Protein AF-A0A846NB51-F1 (afdb_monomer_lite)

Radius of gyration: 14.94 Å; chains: 1; bounding box: 32×28×41 Å

Sequence (133 aa):
LVKLVNDSQINRYLRLELAPEMEAVIAPSRRALQLQGGEPFYIKQTGEDAGTEVAGDELKGKSRYLVELGQITPYKYQGIIHINPDLNKLGVVGPVMAIAEPGEPTVISYTFQPFKNCDLTKLDWHVRIYLLD

Foldseek 3Di:
DFDFQDDPVCVVWKTWGFDPFWDWDDDPPAAKIKIWTDFFPFKFFDDPPGDDTPPDQKDAAQTKIKTWGGKMATAPFKKWKAWDPVLVVFFDKDPRTDIHDHRDIDIPIIMTHGRHMDGRVPDTGMMMIGTHD

pLDDT: mean 70.04, std 14.63, range [32.75, 91.25]

Secondary structure (DSSP, 8-state):
--B----TTTTTTEEEEE-TT-EEEEETTTTEEEEESS--SEEEEESTTTT-B--SSEEPTT-EEEEEEEEEEESSSEEEEEE-GGGGGTEEEE--EEEEPTTS-EEEEEEEEESS-EEGGG---EEEEEEE-

Structure (mmCIF, N/CA/C/O backbone):
data_AF-A0A846NB51-F1
#
_entry.id   AF-A0A846NB51-F1
#
loop_
_atom_site.group_PDB
_atom_site.id
_atom_site.type_symbol
_atom_site.label_atom_id
_atom_site.label_alt_id
_atom_site.label_comp_id
_atom_site.label_asym_id
_atom_site.label_entity_id
_atom_site.label_seq_id
_atom_site.pdbx_PDB_ins_code
_atom_site.Cartn_x
_atom_site.Cartn_y
_atom_site.Cartn_z
_atom_site.occupancy
_atom_site.B_iso_or_equiv
_atom_site.auth_seq_id
_atom_site.auth_comp_id
_atom_site.auth_asym_id
_atom_site.auth_atom_id
_atom_site.pdbx_PDB_model_num
ATOM 1 N N . LEU A 1 1 ? 12.673 -10.175 7.051 1.00 33.09 1 LEU A N 1
ATOM 2 C CA . LEU A 1 1 ? 13.365 -10.617 5.818 1.00 33.09 1 LEU A CA 1
ATOM 3 C C . LEU A 1 1 ? 12.562 -10.098 4.632 1.00 33.09 1 LEU A C 1
ATOM 5 O O . LEU A 1 1 ? 11.401 -10.457 4.524 1.00 33.09 1 LEU A O 1
ATOM 9 N N . VAL A 1 2 ? 13.134 -9.211 3.817 1.00 32.75 2 VAL A N 1
ATOM 10 C CA . VAL A 1 2 ? 12.478 -8.648 2.622 1.00 32.75 2 VAL A CA 1
ATOM 11 C C . VAL A 1 2 ? 12.474 -9.707 1.515 1.00 32.75 2 VAL A C 1
ATOM 13 O O . VAL A 1 2 ? 13.525 -10.280 1.220 1.00 32.75 2 VAL A O 1
ATOM 16 N N . LYS A 1 3 ? 11.312 -9.992 0.913 1.00 37.72 3 LYS A N 1
ATOM 17 C CA . LYS A 1 3 ? 11.197 -10.927 -0.218 1.00 37.72 3 LYS A CA 1
ATOM 18 C C . LYS A 1 3 ? 11.523 -10.169 -1.506 1.00 37.72 3 LYS A C 1
ATOM 20 O O . LYS A 1 3 ? 10.738 -9.347 -1.968 1.00 37.72 3 LYS A O 1
ATOM 25 N N . LEU A 1 4 ? 12.693 -10.434 -2.084 1.00 41.94 4 LEU A N 1
ATOM 26 C CA . LEU A 1 4 ? 13.016 -9.976 -3.436 1.00 41.94 4 LEU A CA 1
ATOM 27 C C . LEU A 1 4 ? 12.246 -10.857 -4.424 1.00 41.94 4 LEU A C 1
ATOM 29 O O . LEU A 1 4 ? 12.516 -12.055 -4.532 1.00 41.94 4 L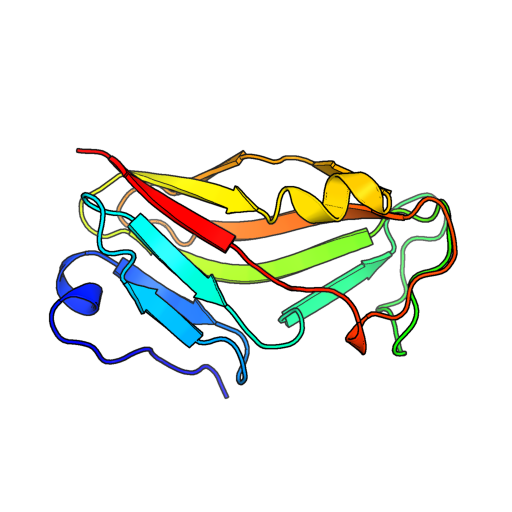EU A O 1
ATOM 33 N N . VAL A 1 5 ? 11.263 -10.283 -5.119 1.00 46.91 5 VAL A N 1
ATOM 34 C CA . VAL A 1 5 ? 10.497 -11.017 -6.134 1.00 46.91 5 VAL A CA 1
ATOM 35 C C . VAL A 1 5 ? 11.387 -11.217 -7.355 1.00 46.91 5 VAL A C 1
ATOM 37 O O . VAL A 1 5 ? 11.649 -10.293 -8.122 1.00 46.91 5 VAL A O 1
ATOM 40 N N . ASN A 1 6 ? 11.890 -12.438 -7.503 1.00 41.06 6 ASN A N 1
ATOM 41 C CA . ASN A 1 6 ? 12.903 -12.782 -8.486 1.00 41.06 6 ASN A CA 1
ATOM 42 C C . ASN A 1 6 ? 12.244 -13.398 -9.724 1.00 41.06 6 ASN A C 1
ATOM 44 O O . ASN A 1 6 ? 12.353 -14.597 -9.965 1.00 41.06 6 ASN A O 1
ATOM 48 N N . ASP A 1 7 ? 11.533 -12.571 -10.492 1.00 46.25 7 ASP A N 1
ATOM 49 C CA . ASP A 1 7 ? 11.044 -12.961 -11.813 1.00 46.25 7 ASP A CA 1
ATOM 50 C C . ASP A 1 7 ? 11.753 -12.140 -12.896 1.00 46.25 7 ASP A C 1
ATOM 52 O O . ASP A 1 7 ? 11.865 -10.911 -12.819 1.00 46.25 7 ASP A O 1
ATOM 56 N N . SER A 1 8 ? 12.287 -12.826 -13.906 1.00 45.25 8 SER A N 1
ATOM 57 C CA . SER A 1 8 ? 13.216 -12.256 -14.896 1.00 45.25 8 SER A CA 1
ATOM 58 C C . SER A 1 8 ? 12.616 -11.116 -15.733 1.00 45.25 8 SER A C 1
ATOM 60 O O . SER A 1 8 ? 13.357 -10.309 -16.298 1.00 45.25 8 SER A O 1
ATOM 62 N N . GLN A 1 9 ? 11.282 -11.017 -15.791 1.00 45.00 9 GLN A N 1
ATOM 63 C CA . GLN A 1 9 ? 10.571 -9.909 -16.434 1.00 45.00 9 GLN A CA 1
ATOM 64 C C . GLN A 1 9 ? 10.363 -8.700 -15.509 1.00 45.00 9 GLN A C 1
ATOM 66 O O . GLN A 1 9 ? 10.406 -7.571 -15.991 1.00 45.00 9 GLN A O 1
ATOM 71 N N . ILE A 1 10 ? 10.197 -8.907 -14.197 1.00 49.53 10 ILE A N 1
ATOM 72 C CA . ILE A 1 10 ? 10.012 -7.833 -13.203 1.00 49.53 10 ILE A CA 1
ATOM 73 C C . ILE A 1 10 ? 11.340 -7.095 -12.982 1.00 49.53 10 ILE A C 1
ATOM 75 O O . ILE A 1 10 ? 11.391 -5.868 -13.072 1.00 49.53 10 ILE A O 1
ATOM 79 N N . ASN A 1 11 ? 12.440 -7.847 -12.849 1.00 48.62 11 ASN A N 1
ATOM 80 C CA . ASN A 1 11 ? 13.795 -7.310 -12.656 1.00 48.62 11 ASN A CA 1
ATOM 81 C C . ASN A 1 11 ? 14.305 -6.432 -13.813 1.00 48.62 11 ASN A C 1
ATOM 83 O O . ASN A 1 11 ? 15.258 -5.679 -13.637 1.00 48.62 11 ASN A O 1
ATOM 87 N N . ARG A 1 12 ? 13.700 -6.509 -15.007 1.00 49.78 12 ARG A N 1
ATOM 88 C CA . ARG A 1 12 ? 14.075 -5.638 -16.134 1.00 49.78 12 ARG A CA 1
ATOM 89 C C . ARG A 1 12 ? 13.541 -4.213 -15.999 1.00 49.78 12 ARG A C 1
ATOM 91 O O . ARG A 1 12 ? 14.018 -3.336 -16.714 1.00 49.78 12 ARG A O 1
ATOM 98 N N . TYR A 1 13 ? 12.558 -3.983 -15.127 1.00 49.28 13 TYR A N 1
ATOM 99 C CA . TYR A 1 13 ? 11.824 -2.718 -15.080 1.00 49.28 13 TYR A CA 1
ATOM 100 C C . TYR A 1 13 ? 11.687 -2.123 -13.679 1.00 49.28 13 TYR A C 1
ATOM 102 O O . TYR A 1 13 ? 11.541 -0.903 -13.575 1.00 49.28 13 TYR A O 1
ATOM 110 N N . LEU A 1 14 ? 11.763 -2.935 -12.617 1.00 54.97 14 LEU A N 1
ATOM 111 C CA . LEU A 1 14 ? 11.514 -2.464 -11.258 1.00 54.97 14 LEU A CA 1
ATOM 112 C C . LEU A 1 14 ? 12.209 -3.331 -10.192 1.00 54.97 14 LEU A C 1
ATOM 114 O O . LEU A 1 14 ? 12.253 -4.553 -10.319 1.00 54.97 14 LEU A O 1
ATOM 118 N N . ARG A 1 15 ? 12.707 -2.703 -9.120 1.00 58.66 15 ARG A N 1
ATOM 119 C CA . ARG A 1 15 ? 13.118 -3.383 -7.879 1.00 58.66 15 ARG A CA 1
ATOM 120 C C . ARG A 1 15 ? 12.014 -3.225 -6.832 1.00 58.66 15 ARG A C 1
ATOM 122 O O . ARG A 1 15 ? 11.560 -2.106 -6.595 1.00 58.66 15 ARG A O 1
ATOM 129 N N . LEU A 1 16 ? 11.586 -4.340 -6.236 1.00 60.84 16 LEU A N 1
ATOM 130 C CA . LEU A 1 16 ? 10.546 -4.403 -5.204 1.00 60.84 16 LEU A CA 1
ATOM 131 C C . LEU A 1 16 ? 11.144 -4.820 -3.862 1.00 60.84 16 LEU A C 1
ATOM 133 O O . LEU A 1 16 ? 11.821 -5.846 -3.782 1.00 60.84 16 LEU A O 1
ATOM 137 N N . GLU A 1 17 ? 10.833 -4.064 -2.815 1.00 62.09 17 GLU A N 1
ATOM 138 C CA . GLU A 1 17 ? 11.082 -4.446 -1.426 1.00 62.09 17 GLU A CA 1
ATOM 139 C C . GLU A 1 17 ? 9.738 -4.455 -0.695 1.00 62.09 17 GLU A C 1
ATOM 141 O O . GLU A 1 17 ? 9.169 -3.405 -0.398 1.00 62.09 17 GLU A O 1
ATOM 146 N N . LEU A 1 18 ? 9.194 -5.657 -0.489 1.00 60.69 18 LEU A N 1
ATOM 147 C CA . LEU A 1 18 ? 7.856 -5.879 0.059 1.00 60.69 18 LEU A CA 1
ATOM 148 C C . LEU A 1 18 ? 7.912 -6.510 1.453 1.00 60.69 18 LEU A C 1
ATOM 150 O O . LEU A 1 18 ? 8.910 -7.150 1.813 1.00 60.69 18 LEU A O 1
ATOM 154 N N . ALA A 1 19 ? 6.814 -6.387 2.205 1.00 57.28 19 ALA A N 1
ATOM 155 C CA . ALA A 1 19 ? 6.636 -7.142 3.441 1.00 57.28 19 ALA A CA 1
ATOM 156 C C . ALA A 1 19 ? 6.670 -8.670 3.169 1.00 57.28 19 ALA A C 1
ATOM 158 O O . ALA A 1 19 ? 6.342 -9.099 2.058 1.00 57.28 19 ALA A O 1
ATOM 159 N N . PRO A 1 20 ? 7.094 -9.504 4.145 1.00 53.72 20 PRO A N 1
ATOM 160 C CA . PRO A 1 20 ? 7.458 -10.913 3.923 1.00 53.72 20 PRO A CA 1
ATOM 161 C C . PRO A 1 20 ? 6.379 -11.781 3.259 1.00 53.72 20 PRO A C 1
ATOM 163 O O . PRO A 1 20 ? 6.712 -12.746 2.571 1.00 53.72 20 PRO A O 1
ATOM 166 N N . GLU A 1 21 ? 5.110 -11.427 3.452 1.00 60.53 21 GLU A N 1
ATOM 167 C CA . GLU A 1 21 ? 3.947 -12.174 2.966 1.00 60.53 21 GLU A CA 1
ATOM 168 C C . GLU A 1 21 ? 3.271 -11.547 1.737 1.00 60.53 21 GLU A C 1
ATOM 170 O O . GLU A 1 21 ? 2.325 -12.129 1.210 1.00 60.53 21 GLU A O 1
ATOM 175 N N . MET A 1 22 ? 3.749 -10.397 1.243 1.00 58.66 22 MET A N 1
ATOM 176 C CA . MET A 1 22 ? 3.209 -9.837 0.004 1.00 58.66 22 MET A CA 1
ATOM 177 C C . MET A 1 22 ? 3.841 -10.500 -1.216 1.00 58.66 22 MET A C 1
ATOM 179 O O . MET A 1 22 ? 5.055 -10.727 -1.295 1.00 58.66 22 MET A O 1
ATOM 183 N N . GLU A 1 23 ? 3.012 -10.757 -2.218 1.00 60.53 23 GLU A N 1
ATOM 184 C CA . GLU A 1 23 ? 3.424 -11.292 -3.505 1.00 60.53 23 GLU A CA 1
ATOM 185 C C . GLU A 1 23 ? 3.142 -10.283 -4.612 1.00 60.53 23 GLU A C 1
ATOM 187 O O . GLU A 1 23 ? 2.091 -9.645 -4.658 1.00 60.53 23 GLU A O 1
ATOM 192 N N . ALA A 1 24 ? 4.094 -10.135 -5.533 1.00 55.91 24 ALA A N 1
ATOM 193 C CA . ALA A 1 24 ? 3.877 -9.365 -6.746 1.00 55.91 24 ALA A CA 1
ATOM 194 C C . ALA A 1 24 ? 3.421 -10.302 -7.862 1.00 55.91 24 ALA A C 1
ATOM 196 O O . ALA A 1 24 ? 4.178 -11.155 -8.323 1.00 55.91 24 ALA A O 1
ATOM 197 N N . VAL A 1 25 ? 2.192 -10.109 -8.317 1.00 57.88 25 VAL A N 1
ATOM 198 C CA . VAL A 1 25 ? 1.609 -10.795 -9.463 1.00 57.88 25 VAL A CA 1
ATOM 199 C C . VAL A 1 25 ? 1.621 -9.833 -10.647 1.00 57.88 25 VAL A C 1
ATOM 201 O O . VAL A 1 25 ? 1.117 -8.708 -10.569 1.00 57.88 25 VAL A O 1
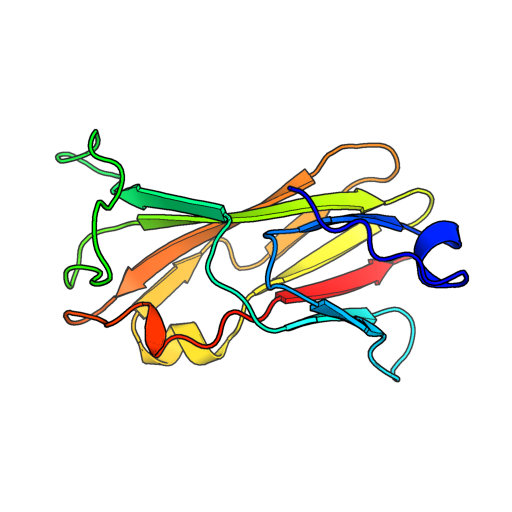ATOM 204 N N . ILE A 1 26 ? 2.206 -10.252 -11.769 1.00 55.41 26 ILE A N 1
ATOM 205 C CA . ILE A 1 26 ? 2.157 -9.470 -13.009 1.00 55.41 26 ILE A CA 1
ATOM 206 C C . ILE A 1 26 ? 0.706 -9.458 -13.495 1.00 55.41 26 ILE A C 1
ATOM 208 O O . ILE A 1 26 ? 0.139 -10.509 -13.800 1.00 55.41 26 ILE A O 1
ATOM 212 N N . ALA A 1 27 ? 0.095 -8.275 -13.587 1.00 49.91 27 ALA A N 1
ATOM 213 C CA . ALA A 1 27 ? -1.240 -8.162 -14.152 1.00 49.91 27 ALA A CA 1
ATOM 214 C C . ALA A 1 27 ? -1.150 -8.361 -15.682 1.00 49.91 27 ALA A C 1
ATOM 216 O O . ALA A 1 27 ? -0.347 -7.688 -16.334 1.00 49.91 27 ALA A O 1
ATOM 217 N N . PRO A 1 28 ? -1.977 -9.231 -16.297 1.00 41.22 28 PRO A N 1
ATOM 218 C CA . PRO A 1 28 ? -1.886 -9.554 -17.728 1.00 41.22 28 PRO A CA 1
ATOM 219 C C . PRO A 1 28 ? -2.107 -8.371 -18.687 1.00 41.22 28 PRO A C 1
ATOM 221 O O . PRO A 1 28 ? -1.831 -8.475 -19.882 1.00 41.22 28 PRO A O 1
ATOM 224 N N . SER A 1 29 ? -2.619 -7.236 -18.204 1.00 40.62 29 SER A N 1
ATOM 225 C CA . SER A 1 29 ? -2.871 -6.049 -19.020 1.00 40.62 29 SER A CA 1
ATOM 226 C C . SER A 1 29 ? -1.698 -5.068 -18.965 1.00 40.62 29 SER A C 1
ATOM 228 O O . SER A 1 29 ? -1.380 -4.544 -17.901 1.00 40.62 29 SER A O 1
ATOM 230 N N . ARG A 1 30 ? -1.091 -4.822 -20.136 1.00 48.38 30 ARG A N 1
ATOM 231 C CA . ARG A 1 30 ? -0.104 -3.775 -20.483 1.00 48.38 30 ARG A CA 1
ATOM 232 C C . ARG A 1 30 ? 0.481 -3.003 -19.283 1.00 48.38 30 ARG A C 1
ATOM 234 O O . ARG A 1 30 ? -0.031 -1.956 -18.906 1.00 48.38 30 ARG A O 1
ATOM 241 N N . ARG A 1 31 ? 1.620 -3.504 -18.787 1.00 57.59 31 ARG A N 1
ATOM 242 C CA . ARG A 1 31 ? 2.561 -2.817 -17.881 1.00 57.59 31 ARG A CA 1
ATOM 243 C C . ARG A 1 31 ? 2.005 -2.447 -16.494 1.00 57.59 31 ARG A C 1
ATOM 245 O O . ARG A 1 31 ? 2.304 -1.372 -15.983 1.00 57.59 31 ARG A O 1
ATOM 252 N N . ALA A 1 32 ? 1.241 -3.338 -15.865 1.00 53.78 32 ALA A N 1
ATOM 253 C CA . ALA A 1 32 ? 0.837 -3.187 -14.468 1.00 53.78 32 ALA A CA 1
ATOM 254 C C . ALA A 1 32 ? 1.344 -4.345 -13.590 1.00 53.78 32 ALA A C 1
ATOM 256 O O . ALA A 1 32 ? 1.298 -5.509 -13.987 1.00 53.78 32 ALA A O 1
ATOM 257 N N . LEU A 1 33 ? 1.804 -4.022 -12.383 1.00 63.50 33 LEU A N 1
ATOM 258 C CA . LEU A 1 33 ? 2.111 -4.980 -11.319 1.00 63.50 33 LEU A CA 1
ATOM 259 C C . LEU A 1 33 ? 1.012 -4.891 -10.263 1.00 63.50 33 LEU A C 1
ATOM 261 O O . LEU A 1 33 ? 0.605 -3.788 -9.901 1.00 63.50 33 LEU A O 1
ATOM 265 N N . GLN A 1 34 ? 0.527 -6.026 -9.769 1.00 59.22 34 GLN A N 1
ATOM 266 C CA . GLN A 1 34 ? -0.378 -6.069 -8.629 1.00 59.22 34 GLN A CA 1
ATOM 267 C C . GLN A 1 34 ? 0.332 -6.725 -7.449 1.00 59.22 34 GLN A C 1
ATOM 269 O O . GLN A 1 34 ? 0.775 -7.861 -7.544 1.00 59.22 34 GLN A O 1
ATOM 274 N N . LEU A 1 35 ? 0.443 -6.002 -6.345 1.00 63.72 35 LEU A N 1
ATOM 275 C CA . LEU A 1 35 ? 0.876 -6.536 -5.064 1.00 63.72 35 LEU A CA 1
ATOM 276 C C . LEU A 1 35 ? -0.372 -7.050 -4.342 1.00 63.72 35 LEU A C 1
ATOM 278 O O . LEU A 1 35 ? -1.342 -6.299 -4.192 1.00 63.72 35 LEU A O 1
ATOM 282 N N . GLN A 1 36 ? -0.372 -8.324 -3.966 1.00 60.69 36 GLN A N 1
ATOM 283 C CA . GLN A 1 36 ? -1.456 -8.981 -3.240 1.00 60.69 36 GLN A CA 1
ATOM 284 C C . GLN A 1 36 ? -0.898 -9.789 -2.069 1.00 60.69 36 GLN A C 1
ATOM 286 O O . GLN A 1 36 ? 0.210 -10.315 -2.153 1.00 60.69 36 GLN A O 1
ATOM 291 N N . GLY A 1 37 ? -1.700 -9.937 -1.016 1.00 53.88 37 GLY A N 1
ATOM 292 C CA . GLY A 1 37 ? -1.336 -10.712 0.169 1.00 53.88 37 GLY A CA 1
ATOM 293 C C . GLY A 1 37 ? -0.437 -9.943 1.137 1.00 53.88 37 GLY A C 1
ATOM 294 O O . GLY A 1 37 ? 0.171 -8.944 0.763 1.00 53.88 37 GLY A O 1
ATOM 295 N N . GLY A 1 38 ? -0.386 -10.426 2.379 1.00 59.16 38 GLY A N 1
ATOM 296 C CA . GLY A 1 38 ? 0.461 -9.933 3.466 1.00 59.16 38 GLY A CA 1
ATOM 297 C C . GLY A 1 38 ? -0.086 -8.746 4.261 1.00 59.16 38 GLY A C 1
ATOM 298 O O . GLY A 1 38 ? -0.935 -7.989 3.796 1.00 59.16 38 GLY A O 1
ATOM 299 N N . GLU A 1 39 ? 0.421 -8.600 5.484 1.00 63.16 39 GLU A N 1
ATOM 300 C CA . GLU A 1 39 ? 0.180 -7.444 6.350 1.00 63.16 39 GLU A CA 1
ATOM 301 C C . GLU A 1 39 ? 1.080 -6.255 5.954 1.00 63.16 39 GLU A C 1
ATOM 303 O O . GLU A 1 39 ? 2.160 -6.454 5.381 1.00 63.16 39 GLU A O 1
ATOM 308 N N . PRO A 1 40 ? 0.670 -5.005 6.242 1.00 61.50 40 PRO A N 1
ATOM 309 C CA . PRO A 1 40 ? 1.510 -3.832 6.038 1.00 61.50 40 PRO A CA 1
ATOM 310 C C . PRO A 1 40 ? 2.861 -3.937 6.747 1.00 61.50 40 PRO A C 1
ATOM 312 O O . PRO A 1 40 ? 2.963 -4.488 7.839 1.00 61.50 40 PRO A O 1
ATOM 315 N N . 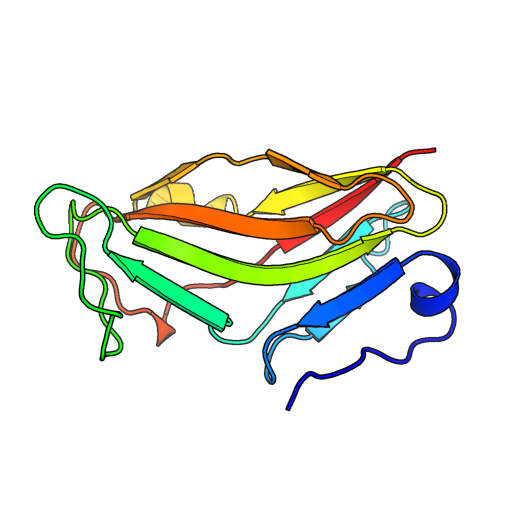PHE A 1 41 ? 3.896 -3.334 6.159 1.00 63.16 41 PHE A N 1
ATOM 316 C CA . PHE A 1 41 ? 5.227 -3.260 6.766 1.00 63.16 41 PHE A CA 1
ATOM 317 C C . PHE A 1 41 ? 5.219 -2.427 8.051 1.00 63.16 41 PHE A C 1
ATOM 319 O O . PHE A 1 41 ? 5.951 -2.722 8.993 1.00 63.16 41 PHE A O 1
ATOM 326 N N . TYR A 1 42 ? 4.408 -1.369 8.069 1.00 69.69 42 TYR A N 1
ATOM 327 C CA . TYR A 1 42 ? 4.345 -0.431 9.177 1.00 69.69 42 TYR A CA 1
ATOM 328 C C . TYR A 1 42 ? 2.976 0.248 9.243 1.00 69.69 42 TYR A C 1
ATOM 330 O O . TYR A 1 42 ? 2.439 0.688 8.221 1.00 69.69 42 TYR A O 1
ATOM 338 N N . ILE A 1 43 ? 2.422 0.360 10.454 1.00 79.19 43 ILE A N 1
ATOM 339 C CA . ILE A 1 43 ? 1.195 1.115 10.721 1.00 79.19 43 ILE A CA 1
ATOM 340 C C . ILE A 1 43 ? 1.412 2.038 11.919 1.00 79.19 43 ILE A C 1
ATOM 342 O O . ILE A 1 43 ? 1.690 1.598 13.036 1.00 79.19 43 ILE A O 1
ATOM 346 N N . LYS A 1 44 ? 1.214 3.340 11.704 1.00 82.50 44 LYS A N 1
ATOM 347 C CA . LYS A 1 44 ? 1.378 4.370 12.735 1.00 82.50 44 LYS A CA 1
ATOM 348 C C . LYS A 1 44 ? 0.131 5.217 12.880 1.00 82.50 44 LYS A C 1
ATOM 350 O O . LYS A 1 44 ? -0.335 5.791 11.899 1.00 82.50 44 LYS A O 1
ATOM 355 N N . GLN A 1 45 ? -0.367 5.385 14.102 1.00 81.81 45 GLN A N 1
ATOM 356 C CA . GLN A 1 45 ? -1.402 6.384 14.363 1.00 81.81 45 GLN A CA 1
ATOM 357 C C . GLN A 1 45 ? -0.810 7.804 14.256 1.00 81.81 45 GLN A C 1
ATOM 359 O O . GLN A 1 45 ? 0.249 8.110 14.804 1.00 81.81 45 GLN A O 1
ATOM 364 N N . THR A 1 46 ? -1.498 8.677 13.528 1.00 78.25 46 THR A N 1
ATOM 365 C CA . THR A 1 46 ? -1.114 10.068 13.245 1.00 78.25 46 THR A CA 1
ATOM 366 C C . THR A 1 46 ? -2.193 11.024 13.771 1.00 78.25 46 THR A C 1
ATOM 368 O O . THR A 1 46 ? -3.366 10.656 13.816 1.00 78.25 46 THR A O 1
ATOM 371 N N . GLY A 1 47 ? -1.824 12.245 14.176 1.00 68.94 47 GLY A N 1
ATOM 372 C CA . GLY A 1 47 ? -2.735 13.230 14.790 1.00 68.94 47 GLY A CA 1
ATOM 373 C C . GLY A 1 47 ? -2.288 13.699 16.180 1.00 68.94 47 GLY A C 1
ATOM 374 O O . GLY A 1 47 ? -1.132 13.515 16.542 1.00 68.94 47 GLY A O 1
ATOM 375 N N . GLU A 1 48 ? -3.191 14.314 16.952 1.00 52.00 48 GLU A N 1
ATOM 376 C CA . GLU A 1 48 ? -2.894 14.820 18.311 1.00 52.00 48 GLU A CA 1
ATOM 377 C C . GLU A 1 48 ? -2.498 13.709 19.301 1.00 52.00 48 GLU A C 1
ATOM 379 O O . GLU A 1 48 ? -1.719 13.961 20.212 1.00 52.00 48 GLU A O 1
ATOM 384 N N . ASP A 1 49 ? -2.922 12.465 19.050 1.00 52.84 49 ASP A N 1
ATOM 385 C CA . ASP A 1 49 ? -2.512 11.263 19.795 1.00 52.84 49 ASP A CA 1
ATOM 386 C C . ASP A 1 49 ? -1.339 10.504 19.123 1.00 52.84 49 ASP A C 1
ATOM 388 O O . ASP A 1 49 ? -1.168 9.297 19.310 1.00 52.84 49 ASP A O 1
ATOM 392 N N . ALA A 1 50 ? -0.552 11.163 18.261 1.00 52.88 50 ALA A N 1
ATOM 393 C CA . ALA A 1 50 ? 0.531 10.519 17.515 1.00 52.88 50 ALA A CA 1
ATOM 394 C C . ALA A 1 50 ? 1.710 10.138 18.416 1.00 52.88 50 ALA A C 1
ATOM 396 O O . ALA A 1 50 ? 2.334 10.987 19.048 1.00 52.88 50 ALA A O 1
ATOM 397 N N . GLY A 1 51 ? 2.103 8.866 18.380 1.00 51.72 51 GLY A N 1
ATOM 398 C CA . GLY A 1 51 ? 3.354 8.439 19.009 1.00 51.72 51 GLY A CA 1
ATOM 399 C C . GLY A 1 51 ? 3.504 6.940 19.197 1.00 51.72 51 GLY A C 1
ATOM 400 O O . GLY A 1 51 ? 4.626 6.465 19.332 1.00 51.72 51 GLY A O 1
ATOM 401 N N . THR A 1 52 ? 2.407 6.189 19.169 1.00 57.78 52 THR A N 1
ATOM 402 C CA . THR A 1 52 ? 2.444 4.740 19.358 1.00 57.78 52 THR A CA 1
ATOM 403 C C . THR A 1 52 ? 2.277 4.032 18.020 1.00 57.78 52 THR A C 1
ATOM 405 O O . THR A 1 52 ? 1.313 4.260 17.285 1.00 57.78 52 THR A O 1
ATOM 408 N N . GLU A 1 53 ? 3.253 3.192 17.688 1.00 62.06 53 GLU A N 1
ATOM 409 C CA . GLU A 1 53 ? 3.070 2.119 16.716 1.00 62.06 53 GLU A CA 1
ATOM 410 C C . GLU A 1 53 ? 1.852 1.289 17.136 1.00 62.06 53 GLU A C 1
ATOM 412 O O . GLU A 1 53 ? 1.608 1.099 18.334 1.00 62.06 53 GLU A O 1
ATOM 417 N N . VAL A 1 54 ? 1.036 0.868 16.169 1.00 67.38 54 VAL A N 1
ATOM 418 C CA . VAL A 1 54 ? -0.158 0.082 16.485 1.00 67.38 54 VAL A CA 1
ATOM 419 C C . VAL A 1 54 ? 0.299 -1.311 16.911 1.00 67.38 54 VAL A C 1
ATOM 421 O O . VAL A 1 54 ? 0.583 -2.164 16.081 1.00 67.38 54 VAL A O 1
ATOM 424 N N . ALA A 1 55 ? 0.400 -1.532 18.220 1.00 56.50 55 ALA A N 1
ATOM 425 C CA . ALA A 1 55 ? 0.674 -2.839 18.802 1.00 56.50 55 ALA A CA 1
ATOM 426 C C . ALA A 1 55 ? -0.643 -3.624 18.920 1.00 56.50 55 ALA A C 1
ATOM 428 O O . ALA A 1 55 ? -1.260 -3.659 19.986 1.00 56.50 55 ALA A O 1
ATOM 429 N N . GLY A 1 56 ? -1.114 -4.190 17.810 1.00 66.31 56 GLY A N 1
ATOM 430 C CA . GLY A 1 56 ? -2.278 -5.076 17.791 1.00 66.31 56 GLY A CA 1
ATOM 431 C C . GLY A 1 56 ? -2.987 -5.134 16.443 1.00 66.31 56 GLY A C 1
ATOM 432 O O . GLY A 1 56 ? -2.718 -4.336 15.551 1.00 66.31 56 GLY A O 1
ATOM 433 N N . ASP A 1 57 ? -3.948 -6.049 16.346 1.00 77.38 57 ASP A N 1
ATOM 434 C CA . ASP A 1 57 ? -4.631 -6.400 15.094 1.00 77.38 57 ASP A CA 1
ATOM 435 C C . ASP A 1 57 ? -5.851 -5.505 14.795 1.00 77.38 57 ASP A C 1
ATOM 437 O O . ASP A 1 57 ? -6.667 -5.817 13.932 1.00 77.38 57 ASP A O 1
ATOM 441 N N . GLU A 1 58 ? -6.026 -4.390 15.513 1.00 83.88 58 GLU A N 1
ATOM 442 C CA . GLU A 1 58 ? -7.225 -3.549 15.426 1.00 83.88 58 GLU A CA 1
ATOM 443 C C . GLU A 1 58 ? -6.888 -2.070 15.190 1.00 83.88 58 GLU A C 1
ATOM 445 O O . GLU A 1 58 ? -6.135 -1.437 15.933 1.00 83.88 58 GLU A O 1
ATOM 450 N N . LEU A 1 59 ? -7.531 -1.481 14.183 1.00 85.81 59 LEU A N 1
ATOM 451 C CA . LEU A 1 59 ? -7.560 -0.041 13.955 1.00 85.81 59 LEU A CA 1
ATOM 45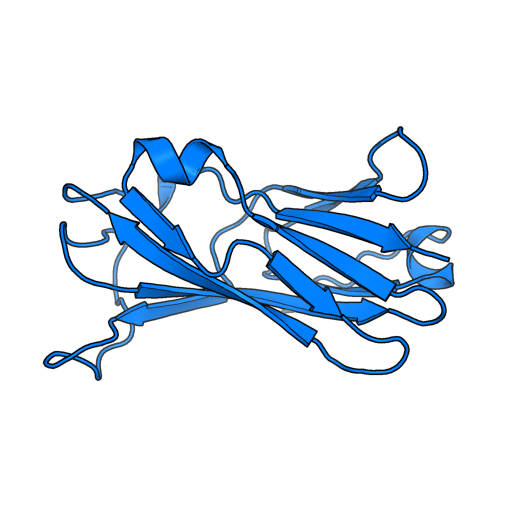2 C C . LEU A 1 59 ? -8.798 0.561 14.607 1.00 85.81 59 LEU A C 1
ATOM 454 O O . LEU A 1 59 ? -9.927 0.168 14.308 1.00 85.81 59 LEU A O 1
ATOM 458 N N . LYS A 1 60 ? -8.602 1.565 15.461 1.00 85.75 60 LYS A N 1
ATOM 459 C CA . LYS A 1 60 ? -9.698 2.290 16.106 1.00 85.75 60 LYS A CA 1
ATOM 460 C C . LYS A 1 60 ? -10.426 3.160 15.091 1.00 85.75 60 LYS A C 1
ATOM 462 O O . LYS A 1 60 ? -9.814 3.865 14.287 1.00 85.75 60 LYS A O 1
ATOM 467 N N . GLY A 1 61 ? -11.754 3.149 15.163 1.00 86.38 61 GLY A N 1
ATOM 468 C CA . GLY A 1 61 ? -12.590 4.001 14.328 1.00 86.38 61 GLY A CA 1
ATOM 469 C C . GLY A 1 61 ? -12.257 5.484 14.506 1.00 86.38 61 GLY A C 1
ATOM 470 O O . GLY A 1 61 ? -12.004 5.948 15.614 1.00 86.38 61 GLY A O 1
ATOM 471 N N . LYS A 1 62 ? -12.311 6.235 13.406 1.00 84.38 62 LYS A N 1
ATOM 472 C CA . LYS A 1 62 ? -12.063 7.680 13.286 1.00 84.38 62 LYS A CA 1
ATOM 473 C C . LYS A 1 62 ? -10.631 8.132 13.586 1.00 84.38 62 LYS A C 1
ATOM 475 O O . LYS A 1 62 ? -10.339 9.296 13.320 1.00 84.38 62 LYS A O 1
ATOM 480 N N . SER A 1 63 ? -9.747 7.254 14.047 1.00 86.12 63 SER A N 1
ATOM 481 C CA . SER A 1 63 ? -8.313 7.528 14.154 1.00 86.12 63 SER A CA 1
ATOM 482 C C . SER A 1 63 ? -7.647 7.488 12.784 1.00 86.12 63 SER A C 1
ATOM 484 O O . SER A 1 63 ? -8.037 6.709 11.918 1.00 86.12 63 SER A O 1
ATOM 486 N N . ARG A 1 64 ? -6.635 8.332 12.574 1.00 87.75 64 ARG A N 1
ATOM 487 C CA . ARG A 1 64 ? -5.896 8.388 11.312 1.00 87.75 64 ARG A CA 1
ATOM 488 C C . ARG A 1 64 ? -4.619 7.569 11.412 1.00 87.75 64 ARG A C 1
ATOM 490 O O . ARG A 1 64 ? -3.826 7.778 12.324 1.00 87.75 64 ARG A O 1
ATOM 497 N N . TYR A 1 65 ? -4.381 6.709 10.436 1.00 86.12 65 TYR A N 1
ATOM 498 C CA . TYR A 1 65 ? -3.212 5.841 10.373 1.00 86.12 65 TYR A CA 1
ATOM 499 C C . TYR A 1 65 ? -2.399 6.134 9.120 1.00 86.12 65 TYR A C 1
ATOM 501 O O . TYR A 1 65 ? -2.988 6.351 8.068 1.00 86.12 65 TYR A O 1
ATOM 509 N N . LEU A 1 66 ? -1.073 6.143 9.227 1.00 87.00 66 LEU A N 1
ATOM 510 C CA . LEU A 1 66 ? -0.151 5.998 8.104 1.00 87.00 66 LEU A CA 1
ATOM 511 C C . LEU A 1 66 ? 0.146 4.508 7.951 1.00 87.00 66 LEU A C 1
ATOM 513 O O . LEU A 1 66 ? 0.546 3.868 8.920 1.00 87.00 66 LEU A O 1
ATOM 517 N N . VAL A 1 67 ? -0.063 3.985 6.752 1.00 84.00 67 VAL A N 1
ATOM 518 C CA . VAL A 1 67 ? 0.180 2.595 6.380 1.00 84.00 67 VAL A CA 1
ATOM 519 C C . VAL A 1 67 ? 1.273 2.584 5.324 1.00 84.00 67 VAL A C 1
ATOM 521 O O . VAL A 1 67 ? 1.128 3.236 4.290 1.00 84.00 67 VAL A O 1
ATOM 524 N N . GLU A 1 68 ? 2.344 1.838 5.569 1.00 82.94 68 GLU A N 1
ATOM 525 C CA . GLU A 1 68 ? 3.421 1.610 4.606 1.00 82.94 68 GLU A CA 1
ATOM 526 C C . GLU A 1 68 ? 3.445 0.134 4.216 1.00 82.94 68 GLU A C 1
ATOM 528 O O . 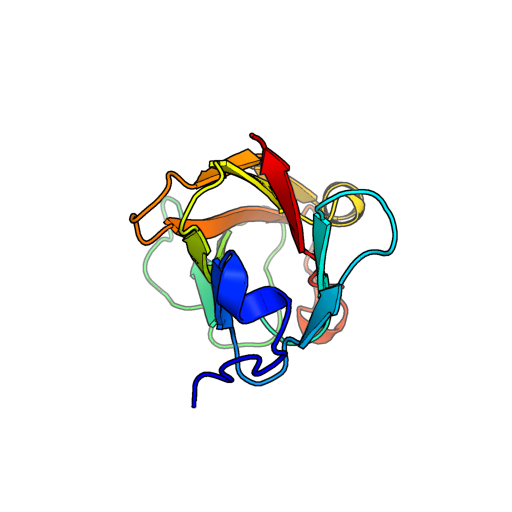GLU A 1 68 ? 3.426 -0.753 5.068 1.00 82.94 68 GLU A O 1
ATOM 533 N N . LEU A 1 69 ? 3.457 -0.135 2.913 1.00 78.06 69 LEU A N 1
ATOM 534 C CA . LEU A 1 69 ? 3.369 -1.491 2.359 1.00 78.06 69 LEU A CA 1
ATOM 535 C C . LEU A 1 69 ? 4.712 -1.990 1.811 1.00 78.06 69 LEU A C 1
ATOM 537 O O . LEU A 1 69 ? 4.888 -3.180 1.561 1.00 78.06 69 LEU A O 1
ATOM 541 N N . GLY A 1 70 ? 5.669 -1.084 1.627 1.00 77.00 70 GLY A N 1
ATOM 542 C CA . GLY A 1 70 ? 6.994 -1.395 1.111 1.00 77.00 70 GLY A CA 1
ATOM 543 C C . GLY A 1 70 ? 7.551 -0.254 0.276 1.00 77.00 70 GLY A C 1
ATOM 544 O O . GLY A 1 70 ? 7.119 0.893 0.391 1.00 77.00 70 GLY A O 1
ATOM 545 N N . GLN A 1 71 ? 8.501 -0.579 -0.592 1.00 78.38 71 GLN A N 1
ATOM 546 C CA . GLN A 1 71 ? 9.194 0.390 -1.429 1.00 78.38 71 GLN A CA 1
ATOM 547 C C . GLN A 1 71 ? 9.378 -0.138 -2.848 1.00 78.38 71 GLN A C 1
ATOM 549 O O . GLN A 1 71 ? 9.600 -1.332 -3.074 1.00 78.38 71 GLN A O 1
ATOM 554 N N . ILE A 1 72 ? 9.324 0.780 -3.810 1.00 76.69 72 ILE A N 1
ATOM 555 C CA . ILE A 1 72 ? 9.621 0.506 -5.210 1.00 76.69 72 ILE A CA 1
ATOM 556 C C . ILE A 1 72 ? 10.734 1.404 -5.712 1.00 76.69 72 ILE A C 1
ATOM 558 O O . ILE A 1 72 ? 10.844 2.561 -5.319 1.00 76.69 72 ILE A O 1
ATOM 562 N N . THR A 1 73 ? 11.546 0.877 -6.615 1.00 78.25 73 THR A N 1
ATOM 563 C CA . THR A 1 73 ? 12.512 1.674 -7.371 1.00 78.25 73 THR A CA 1
ATOM 564 C C . THR A 1 73 ? 12.352 1.310 -8.841 1.00 78.25 73 THR A C 1
ATOM 566 O O . THR A 1 73 ? 12.872 0.276 -9.281 1.00 78.25 73 THR A O 1
ATOM 569 N N . PRO A 1 74 ? 11.562 2.086 -9.602 1.00 73.62 74 PRO A N 1
ATOM 570 C CA . PRO A 1 74 ? 11.470 1.919 -11.045 1.00 73.62 74 PRO A CA 1
ATOM 571 C C . PRO A 1 74 ? 12.831 2.193 -11.695 1.00 73.62 74 PRO A C 1
ATOM 573 O O . PRO A 1 74 ? 13.583 3.027 -11.208 1.00 73.62 74 PRO A O 1
ATOM 576 N N . TYR A 1 75 ? 13.174 1.517 -12.794 1.00 67.44 75 TYR A N 1
ATOM 577 C CA . TYR A 1 75 ? 14.455 1.758 -13.484 1.00 67.44 75 TYR A CA 1
ATOM 578 C C . TYR A 1 75 ? 14.335 2.686 -14.693 1.00 67.44 75 TYR A C 1
ATOM 580 O O . TYR A 1 75 ? 15.185 3.545 -14.898 1.00 67.44 75 TYR A O 1
ATOM 588 N N . LYS A 1 76 ? 13.302 2.486 -15.519 1.00 70.25 76 LYS A N 1
ATOM 589 C CA . LYS A 1 76 ? 13.106 3.214 -16.786 1.00 70.25 76 LYS A CA 1
ATOM 590 C C . LYS A 1 76 ? 11.797 4.002 -16.830 1.00 70.25 76 LYS A C 1
ATOM 592 O O . LYS A 1 76 ? 11.737 5.041 -17.467 1.00 70.25 76 LYS A O 1
ATOM 597 N N . TYR A 1 77 ? 10.759 3.468 -16.201 1.00 69.56 77 TYR A N 1
ATOM 598 C CA . TYR A 1 77 ? 9.384 3.936 -16.331 1.00 69.56 77 TYR A CA 1
ATOM 599 C C . TYR A 1 77 ? 8.949 4.681 -15.079 1.00 69.56 77 TYR A C 1
ATOM 601 O O . TYR A 1 77 ? 9.353 4.297 -13.983 1.00 69.56 77 TYR A O 1
ATOM 609 N N . GLN A 1 78 ? 8.082 5.679 -15.230 1.00 80.06 78 GLN A N 1
ATOM 610 C CA . GLN A 1 78 ? 7.382 6.255 -14.084 1.00 80.06 78 GLN A CA 1
ATOM 611 C C . GLN A 1 78 ? 6.347 5.254 -13.561 1.00 80.06 78 GLN A C 1
ATOM 613 O O . GLN A 1 78 ? 5.662 4.592 -14.341 1.00 80.06 78 GLN A O 1
ATOM 618 N N . GLY A 1 79 ? 6.230 5.121 -12.242 1.00 76.44 79 GLY A N 1
ATOM 619 C CA . GLY A 1 79 ? 5.249 4.251 -11.598 1.00 76.44 79 GLY A CA 1
ATOM 620 C C . GLY A 1 79 ? 4.087 5.051 -11.019 1.00 76.44 79 GLY A C 1
ATOM 621 O O . GLY A 1 79 ? 4.296 5.815 -10.087 1.00 76.44 79 GLY A O 1
ATOM 622 N N . ILE A 1 80 ? 2.860 4.847 -11.499 1.00 81.12 80 ILE A N 1
ATOM 623 C CA . ILE A 1 80 ? 1.655 5.305 -10.794 1.00 81.12 80 ILE A CA 1
ATOM 624 C C . ILE A 1 80 ? 1.221 4.213 -9.825 1.00 81.12 80 ILE A C 1
ATOM 626 O O . ILE A 1 80 ? 0.803 3.133 -10.243 1.00 81.12 80 ILE A O 1
ATOM 630 N N . ILE A 1 81 ? 1.281 4.509 -8.532 1.00 79.00 81 ILE A N 1
ATOM 631 C CA . ILE A 1 81 ? 0.832 3.614 -7.469 1.00 79.00 81 ILE A CA 1
ATOM 632 C C . ILE A 1 81 ? -0.645 3.892 -7.181 1.00 79.00 81 ILE A C 1
ATOM 634 O O . ILE A 1 81 ? -1.021 5.030 -6.925 1.00 79.00 81 ILE A O 1
ATOM 638 N N . HIS A 1 82 ? -1.477 2.855 -7.199 1.00 79.19 82 HIS A N 1
ATOM 639 C CA . HIS A 1 82 ? -2.900 2.907 -6.887 1.00 79.19 82 HIS A CA 1
ATOM 640 C C . HIS A 1 82 ? -3.236 1.883 -5.804 1.00 79.19 82 HIS A C 1
ATOM 642 O O . HIS A 1 82 ? -2.946 0.696 -5.945 1.00 79.19 82 HIS A O 1
ATOM 648 N N . ILE A 1 83 ? -3.844 2.342 -4.717 1.00 76.50 83 ILE A N 1
ATOM 649 C CA . ILE A 1 83 ? -4.070 1.542 -3.505 1.00 76.50 83 ILE A CA 1
ATOM 650 C C . ILE A 1 83 ? -5.505 1.018 -3.492 1.00 76.50 83 ILE A C 1
ATOM 652 O O . ILE A 1 83 ? -6.380 1.626 -4.111 1.00 76.50 83 ILE A O 1
ATOM 656 N N . ASN A 1 84 ? -5.732 -0.126 -2.836 1.00 76.88 84 ASN A N 1
ATOM 657 C CA . ASN A 1 84 ? -6.990 -0.868 -2.860 1.00 76.88 84 ASN A CA 1
ATOM 658 C C . ASN A 1 84 ? -8.226 0.052 -2.733 1.00 76.88 84 ASN A C 1
ATOM 660 O O . ASN A 1 84 ? -8.496 0.571 -1.644 1.00 76.88 84 ASN A O 1
ATOM 664 N N . PRO A 1 85 ? -9.020 0.225 -3.809 1.00 72.56 85 PRO A N 1
ATOM 665 C CA . PRO A 1 85 ? -10.191 1.088 -3.767 1.00 72.56 85 PRO A CA 1
ATOM 666 C C . PRO A 1 85 ? -11.273 0.562 -2.817 1.00 72.56 85 PRO A C 1
ATOM 668 O O . PRO A 1 85 ? -12.083 1.363 -2.350 1.00 72.56 85 PRO A O 1
ATOM 671 N N . ASP A 1 86 ? -11.280 -0.735 -2.486 1.00 79.94 86 ASP A N 1
ATOM 672 C CA . ASP A 1 86 ? -12.250 -1.323 -1.558 1.00 79.94 86 ASP A CA 1
ATOM 673 C C . ASP A 1 86 ? -12.084 -0.817 -0.122 1.00 79.94 86 ASP A C 1
ATOM 675 O O . ASP A 1 86 ? -13.067 -0.775 0.621 1.00 79.94 86 ASP A O 1
ATOM 679 N N . LEU A 1 87 ? -10.900 -0.317 0.249 1.00 82.75 87 LEU A N 1
ATOM 680 C CA . LEU A 1 87 ? -10.687 0.328 1.548 1.00 82.75 87 LEU A CA 1
ATOM 681 C C . LEU A 1 87 ? -11.555 1.585 1.725 1.00 82.75 87 LEU A C 1
ATOM 683 O O . LEU A 1 87 ? -11.927 1.910 2.852 1.00 82.75 87 LEU A O 1
ATOM 687 N N . ASN A 1 88 ? -11.978 2.238 0.632 1.00 83.69 88 ASN A N 1
ATOM 688 C CA . ASN A 1 88 ? -12.896 3.384 0.697 1.00 83.69 88 ASN A CA 1
ATOM 689 C C . ASN A 1 88 ? -14.291 3.013 1.229 1.00 83.69 88 ASN A C 1
ATOM 691 O O . ASN A 1 88 ? -15.038 3.884 1.672 1.00 83.69 88 ASN A O 1
ATOM 695 N N . LYS A 1 89 ? -14.666 1.725 1.208 1.00 86.38 89 LYS A N 1
ATOM 696 C CA . LYS A 1 89 ? -15.915 1.244 1.826 1.00 86.38 89 LYS A CA 1
ATOM 697 C C . LYS A 1 89 ? -15.824 1.231 3.355 1.00 86.38 89 LYS A C 1
ATOM 699 O O . LYS A 1 89 ? -16.851 1.260 4.030 1.00 86.38 89 LYS A O 1
ATOM 704 N N . LEU A 1 90 ? -14.607 1.157 3.892 1.00 88.50 90 LEU A N 1
ATOM 705 C CA . LEU A 1 90 ? -14.325 0.965 5.315 1.00 88.50 90 LEU A CA 1
ATOM 706 C C . LEU A 1 90 ? -13.857 2.252 6.003 1.00 88.50 90 LEU A C 1
ATOM 708 O O . LEU A 1 90 ? -13.982 2.371 7.223 1.00 88.50 90 LEU A O 1
ATOM 712 N N . GLY A 1 91 ? -13.352 3.223 5.242 1.00 87.69 91 GLY A N 1
ATOM 713 C CA . GLY A 1 91 ? -12.839 4.480 5.768 1.00 87.69 91 GLY A CA 1
ATOM 714 C C . GLY A 1 91 ? -12.443 5.479 4.692 1.00 87.69 91 GLY A C 1
ATOM 715 O O . GLY A 1 91 ? -12.626 5.249 3.500 1.00 87.69 91 GLY A O 1
ATOM 716 N N . VAL A 1 92 ? -11.866 6.596 5.128 1.00 88.19 92 VAL A N 1
ATOM 717 C CA . VAL A 1 92 ? -11.252 7.588 4.238 1.00 88.19 92 VAL A CA 1
ATOM 718 C C . VAL A 1 92 ? -9.823 7.152 3.921 1.00 88.19 92 VAL A C 1
ATOM 720 O O . VAL A 1 92 ? -9.051 6.865 4.837 1.00 88.19 92 VAL A O 1
ATOM 723 N N . VAL A 1 93 ? -9.467 7.123 2.635 1.00 85.81 93 VAL A N 1
ATOM 724 C CA . VAL A 1 93 ? -8.135 6.747 2.137 1.00 85.81 93 VAL A CA 1
ATOM 725 C C . VAL A 1 93 ? -7.503 7.939 1.419 1.00 85.81 93 VAL A C 1
ATOM 727 O O . VAL A 1 93 ? -8.148 8.590 0.600 1.00 85.81 93 VAL A O 1
ATOM 730 N N . GLY A 1 94 ? -6.227 8.221 1.676 1.00 78.31 94 GLY A N 1
ATOM 731 C CA . GLY A 1 94 ? -5.479 9.194 0.877 1.00 78.31 94 GLY A CA 1
ATOM 732 C C . GLY A 1 94 ? -4.021 9.354 1.302 1.00 78.31 94 GLY A C 1
ATOM 733 O O . GLY A 1 94 ? -3.705 9.025 2.431 1.00 78.31 94 GLY A O 1
ATOM 734 N N . PRO A 1 95 ? -3.124 9.908 0.479 1.00 64.12 95 PRO A N 1
ATOM 735 C CA . PRO A 1 95 ? -3.300 10.130 -0.948 1.00 64.12 95 PRO A CA 1
ATOM 736 C C . PRO A 1 95 ? -3.413 8.788 -1.681 1.00 64.12 95 PRO A C 1
ATOM 738 O O . PRO A 1 95 ? -2.754 7.813 -1.342 1.00 64.12 95 PRO A O 1
ATOM 741 N N . VAL A 1 96 ? -4.310 8.733 -2.663 1.00 61.69 96 VAL A N 1
ATOM 742 C CA . VAL A 1 96 ? -4.652 7.495 -3.390 1.00 61.69 96 VAL A CA 1
ATOM 743 C C . VAL A 1 96 ? -3.644 7.206 -4.512 1.00 61.69 96 VAL A C 1
ATOM 745 O O . VAL A 1 96 ? -3.659 6.126 -5.101 1.00 61.69 96 VAL A O 1
ATOM 748 N N . MET A 1 97 ? -2.767 8.173 -4.806 1.00 65.94 97 MET A N 1
ATOM 749 C CA . MET A 1 97 ? -1.843 8.133 -5.928 1.00 65.94 97 MET A CA 1
ATOM 750 C C . MET A 1 97 ? -0.485 8.713 -5.541 1.00 65.94 97 MET A C 1
ATOM 752 O O . MET A 1 97 ? -0.401 9.869 -5.127 1.00 65.94 97 MET A O 1
ATOM 756 N N . ALA A 1 98 ? 0.560 7.909 -5.700 1.00 73.94 98 ALA A N 1
ATOM 757 C CA . ALA A 1 98 ? 1.949 8.344 -5.630 1.00 73.94 98 ALA A CA 1
ATOM 758 C C . ALA A 1 98 ? 2.618 8.082 -6.984 1.00 73.94 98 ALA A C 1
ATOM 760 O O . ALA A 1 98 ? 2.317 7.080 -7.641 1.00 73.94 98 ALA A O 1
ATOM 761 N N . ILE A 1 99 ? 3.495 8.997 -7.397 1.00 79.25 99 ILE A N 1
ATOM 762 C CA . ILE A 1 99 ? 4.332 8.847 -8.588 1.00 79.25 99 ILE A CA 1
ATOM 763 C C . ILE A 1 99 ? 5.713 8.415 -8.106 1.00 79.25 99 ILE A C 1
ATOM 765 O O . ILE A 1 99 ? 6.297 9.073 -7.250 1.00 79.25 99 ILE A O 1
ATOM 769 N N . ALA A 1 100 ? 6.205 7.301 -8.636 1.00 81.44 100 ALA A N 1
ATOM 770 C CA . ALA A 1 100 ? 7.565 6.836 -8.427 1.00 81.44 100 ALA A CA 1
ATOM 771 C C . ALA A 1 100 ? 8.407 7.163 -9.659 1.00 81.44 100 ALA A C 1
ATOM 773 O O . ALA A 1 100 ? 8.101 6.693 -10.760 1.00 81.44 100 ALA A O 1
ATOM 774 N N . GLU A 1 101 ? 9.453 7.959 -9.471 1.00 82.38 101 GLU A N 1
ATOM 775 C CA . GLU A 1 101 ? 10.360 8.348 -10.547 1.00 82.38 101 GLU A CA 1
ATOM 776 C C . GLU A 1 101 ? 11.417 7.260 -10.820 1.00 82.38 101 GLU A C 1
ATOM 778 O O . GLU A 1 101 ? 11.800 6.506 -9.916 1.00 82.38 101 GLU A O 1
ATOM 783 N N . PRO A 1 102 ? 11.917 7.147 -12.063 1.00 82.12 102 PRO A N 1
ATOM 784 C CA . PRO A 1 102 ? 12.998 6.228 -12.392 1.00 82.12 102 PRO A CA 1
ATOM 785 C C . PRO A 1 102 ? 14.274 6.506 -11.583 1.00 82.12 102 PRO A C 1
ATOM 787 O O . PRO A 1 102 ? 14.770 7.626 -11.535 1.00 82.12 102 PRO A O 1
ATOM 790 N N . GLY A 1 103 ? 14.847 5.458 -10.996 1.00 77.75 103 GLY A N 1
ATOM 791 C CA . GLY A 1 103 ? 16.074 5.503 -10.202 1.00 77.75 103 GLY A CA 1
ATOM 792 C C . GLY A 1 103 ? 15.867 5.886 -8.737 1.00 77.75 103 GLY A C 1
ATOM 793 O O . GLY A 1 103 ? 16.798 5.721 -7.948 1.00 77.75 103 GLY A O 1
ATOM 794 N N . GLU A 1 104 ? 14.665 6.325 -8.350 1.00 79.88 104 GLU A N 1
ATOM 795 C CA . GLU A 1 104 ? 14.391 6.821 -7.003 1.00 79.88 104 GLU A CA 1
ATOM 796 C C . GLU A 1 104 ? 13.573 5.824 -6.160 1.00 79.88 104 GLU A C 1
ATOM 798 O O . GLU A 1 104 ? 12.470 5.411 -6.536 1.00 79.88 104 GLU A O 1
ATOM 803 N N . PRO A 1 105 ? 14.094 5.418 -4.987 1.00 82.31 105 PRO A N 1
ATOM 804 C CA . PRO A 1 105 ? 13.322 4.794 -3.920 1.00 82.31 105 PRO A CA 1
ATOM 805 C C . PRO A 1 105 ? 12.037 5.556 -3.587 1.00 82.31 105 PRO A C 1
ATOM 807 O O . PRO A 1 105 ? 12.081 6.658 -3.053 1.00 82.31 105 PRO A O 1
ATOM 810 N N . THR A 1 106 ? 10.887 4.942 -3.847 1.00 82.69 106 THR A N 1
ATOM 811 C CA . THR A 1 106 ? 9.574 5.497 -3.510 1.00 82.69 106 THR A CA 1
ATOM 812 C C . THR A 1 106 ? 8.853 4.561 -2.553 1.00 82.69 106 THR A C 1
ATOM 814 O O . THR A 1 106 ? 8.597 3.400 -2.881 1.00 82.69 106 THR A O 1
ATOM 817 N N . VAL A 1 107 ? 8.526 5.062 -1.362 1.00 81.44 107 VAL A N 1
ATOM 818 C CA . VAL A 1 107 ? 7.744 4.320 -0.367 1.00 81.44 107 VAL A CA 1
ATOM 819 C C . VAL A 1 107 ? 6.295 4.226 -0.840 1.00 81.44 107 VAL A C 1
ATOM 821 O O . VAL A 1 107 ? 5.675 5.228 -1.196 1.00 81.44 107 VAL A O 1
ATOM 824 N N . ILE A 1 108 ? 5.742 3.017 -0.827 1.00 80.38 108 ILE A N 1
ATOM 825 C CA . ILE A 1 108 ? 4.317 2.783 -1.030 1.00 80.38 108 ILE A CA 1
ATOM 826 C C . ILE A 1 108 ? 3.622 3.024 0.306 1.00 80.38 108 ILE A C 1
ATOM 828 O O . ILE A 1 108 ? 3.623 2.150 1.177 1.00 80.38 108 ILE A O 1
ATOM 832 N N . SER A 1 109 ? 3.017 4.197 0.466 1.00 83.75 109 SER A N 1
ATOM 833 C CA . SER A 1 109 ? 2.272 4.532 1.675 1.00 83.75 109 SER A CA 1
ATOM 834 C C . SER A 1 109 ? 0.976 5.279 1.400 1.00 83.75 109 SER A C 1
ATOM 836 O O . SER A 1 109 ? 0.775 5.882 0.345 1.00 83.75 109 SER A O 1
ATOM 838 N N . TYR A 1 110 ? 0.074 5.218 2.374 1.00 83.94 110 TYR A N 1
ATOM 839 C CA . TYR A 1 110 ? -1.163 5.983 2.396 1.00 83.94 110 TYR A CA 1
ATOM 840 C C . TYR A 1 110 ? -1.631 6.229 3.815 1.00 83.94 110 TYR A C 1
ATOM 842 O O . TYR A 1 110 ? -1.231 5.562 4.763 1.00 83.94 110 TYR A O 1
ATOM 850 N N . THR A 1 111 ? -2.539 7.183 3.950 1.00 87.62 111 THR A N 1
ATOM 851 C CA . THR A 1 111 ? -3.304 7.401 5.166 1.00 87.62 111 THR A CA 1
ATOM 852 C C . THR A 1 111 ? -4.663 6.721 5.079 1.00 87.62 111 THR A C 1
ATOM 854 O O . THR A 1 111 ? -5.348 6.810 4.058 1.00 87.62 111 THR A O 1
ATOM 857 N N . PHE A 1 112 ? -5.047 6.046 6.156 1.00 88.50 112 PHE A N 1
ATOM 858 C CA . PHE A 1 112 ? -6.332 5.382 6.310 1.00 88.50 112 PHE A CA 1
ATOM 859 C C . PHE A 1 112 ? -7.000 5.831 7.604 1.00 88.50 112 PHE A C 1
ATOM 861 O O . PHE A 1 112 ? -6.376 5.845 8.663 1.00 88.50 112 PHE A O 1
ATOM 868 N N . GLN A 1 113 ? -8.273 6.198 7.525 1.00 90.62 113 GLN A N 1
ATOM 869 C CA . GLN A 1 113 ? -9.091 6.543 8.681 1.00 90.62 113 GLN A CA 1
ATOM 870 C C . GLN A 1 113 ? -10.388 5.728 8.633 1.00 90.62 113 GLN A C 1
ATOM 872 O O . GLN A 1 113 ? -11.314 6.113 7.911 1.00 90.62 113 GLN A O 1
ATOM 877 N N . PRO A 1 114 ? -10.480 4.600 9.359 1.00 90.75 114 PRO A N 1
ATOM 878 C CA . PRO A 1 114 ? -11.652 3.737 9.306 1.00 90.75 114 PRO A CA 1
ATOM 879 C C . PRO A 1 114 ? -12.866 4.412 9.958 1.00 90.7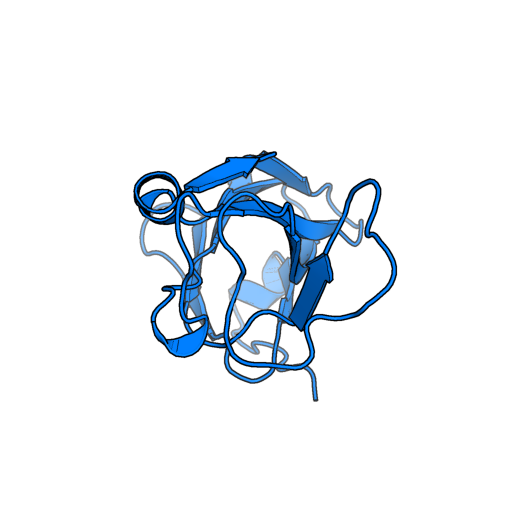5 114 PRO A C 1
ATOM 881 O O . PRO A 1 114 ? -12.737 5.168 10.918 1.00 90.75 114 PRO A O 1
ATOM 884 N N . PHE A 1 115 ? -14.078 4.146 9.471 1.00 90.31 115 PHE A N 1
ATOM 885 C CA . PHE A 1 115 ? -15.301 4.732 10.044 1.00 90.31 115 PHE A CA 1
ATOM 886 C C . PHE A 1 115 ? -15.696 4.108 11.389 1.00 90.31 115 PHE A C 1
ATOM 888 O O . PHE A 1 115 ? -16.339 4.754 12.220 1.00 90.31 115 PHE A O 1
ATOM 895 N N . LYS A 1 116 ? -15.320 2.845 11.592 1.00 91.25 116 LYS A N 1
ATOM 896 C CA . LYS A 1 116 ? -15.549 2.033 12.793 1.00 91.25 116 LYS A CA 1
ATOM 897 C C . LYS A 1 116 ? -14.277 1.257 13.109 1.00 91.25 116 LYS A C 1
ATOM 899 O O . LYS A 1 116 ? -13.361 1.242 12.295 1.00 91.25 116 LYS A O 1
ATOM 904 N N . ASN A 1 117 ? -14.235 0.607 14.264 1.00 89.50 117 ASN A N 1
ATOM 905 C CA . ASN A 1 117 ? -13.145 -0.306 14.563 1.00 89.50 117 ASN A CA 1
ATOM 906 C C . ASN A 1 117 ? -13.026 -1.385 13.479 1.00 89.50 117 ASN A C 1
ATOM 908 O O . ASN A 1 117 ? -14.043 -1.909 13.014 1.00 89.50 117 ASN A O 1
ATOM 912 N N . CYS A 1 118 ? -11.799 -1.668 13.056 1.00 86.88 118 CYS A N 1
ATOM 913 C CA . CYS A 1 118 ? -11.517 -2.559 11.943 1.00 86.88 118 CYS A CA 1
ATOM 914 C C . CYS A 1 118 ? -10.402 -3.531 12.313 1.00 86.88 118 CYS A C 1
ATOM 916 O O . CYS A 1 118 ? -9.397 -3.128 12.886 1.00 86.88 118 CYS A O 1
ATOM 918 N N . ASP A 1 119 ? -10.597 -4.796 11.967 1.00 84.62 119 ASP A N 1
ATOM 919 C CA . ASP A 1 119 ? -9.626 -5.864 12.174 1.00 84.62 119 ASP A CA 1
ATOM 920 C C . ASP A 1 119 ? -8.674 -5.913 10.972 1.00 84.62 119 ASP A C 1
ATOM 922 O O . ASP A 1 119 ? -9.121 -6.099 9.837 1.00 84.62 119 ASP A O 1
ATOM 926 N N . LEU A 1 120 ? -7.379 -5.724 11.228 1.00 79.12 120 LEU A N 1
ATOM 927 C CA . LEU A 1 120 ? -6.309 -5.690 10.231 1.00 79.12 120 LEU A CA 1
ATOM 928 C C . LEU A 1 120 ? -6.203 -7.002 9.450 1.00 79.12 120 LEU A C 1
ATOM 930 O O . LEU A 1 120 ? -5.926 -6.968 8.251 1.00 79.12 120 LEU A O 1
ATOM 934 N N . THR A 1 121 ? -6.499 -8.137 10.088 1.00 79.00 121 THR A N 1
ATOM 935 C CA . THR A 1 121 ? -6.418 -9.471 9.465 1.00 79.00 121 THR A CA 1
ATOM 936 C C . THR A 1 121 ? -7.508 -9.702 8.416 1.00 79.00 121 THR A C 1
ATOM 938 O O . THR A 1 121 ? -7.399 -10.585 7.568 1.00 79.00 121 THR A O 1
ATOM 941 N N . LYS A 1 122 ? -8.579 -8.900 8.459 1.00 80.31 122 LYS A N 1
ATOM 942 C CA . LYS A 1 122 ? -9.700 -8.955 7.510 1.00 80.31 122 LYS A CA 1
ATOM 943 C C . LYS A 1 122 ? -9.559 -7.959 6.363 1.00 80.31 122 LYS A C 1
ATOM 945 O O . LYS A 1 122 ? -10.429 -7.916 5.491 1.00 80.31 122 LYS A O 1
ATOM 950 N N . LEU A 1 123 ? -8.527 -7.119 6.391 1.00 78.12 123 LEU A N 1
ATOM 951 C CA . LEU A 1 123 ? -8.290 -6.133 5.352 1.00 78.12 123 LEU A CA 1
ATOM 952 C C . LEU A 1 123 ? -7.543 -6.767 4.189 1.00 78.12 123 LEU A C 1
ATOM 954 O O . LEU A 1 123 ? -6.543 -7.455 4.360 1.00 78.12 123 LEU A O 1
ATOM 958 N N . ASP A 1 124 ? -8.047 -6.498 2.991 1.00 75.25 124 ASP A N 1
ATOM 959 C CA . ASP A 1 124 ? -7.421 -6.970 1.771 1.00 75.25 124 ASP A CA 1
ATOM 960 C C . ASP A 1 124 ? -6.387 -5.942 1.301 1.00 75.25 124 ASP A C 1
ATOM 962 O O . ASP A 1 124 ? -6.723 -4.870 0.784 1.00 75.25 124 ASP A O 1
ATOM 966 N N . TRP A 1 125 ? -5.110 -6.213 1.552 1.00 72.56 125 TRP A N 1
ATOM 967 C CA . TRP A 1 125 ? -4.029 -5.294 1.212 1.00 72.56 125 TRP A CA 1
ATOM 968 C C . TRP A 1 125 ? -3.637 -5.507 -0.250 1.00 72.56 125 TRP A C 1
ATOM 970 O O . TRP A 1 125 ? -2.968 -6.472 -0.625 1.00 72.56 125 TRP A O 1
ATOM 980 N N . HIS A 1 126 ? -4.098 -4.600 -1.109 1.00 72.69 126 HIS A N 1
ATOM 981 C CA . HIS A 1 126 ? -3.809 -4.635 -2.537 1.00 72.69 126 HIS A CA 1
ATOM 982 C C . HIS A 1 126 ? -3.258 -3.306 -3.031 1.00 72.69 126 HIS A C 1
ATOM 984 O O . HIS A 1 126 ? -3.794 -2.236 -2.734 1.00 72.69 126 HIS A O 1
ATOM 990 N N . VAL A 1 127 ? -2.219 -3.381 -3.857 1.00 76.62 127 VAL A N 1
ATOM 991 C CA . VAL A 1 127 ? -1.642 -2.221 -4.544 1.00 76.62 127 VAL A CA 1
ATOM 992 C C . VAL A 1 127 ? -1.457 -2.568 -6.003 1.00 76.62 127 VAL A C 1
ATOM 994 O O . VAL A 1 127 ? -1.015 -3.660 -6.343 1.00 76.62 127 VAL A O 1
ATOM 997 N N . ARG A 1 128 ? -1.769 -1.633 -6.889 1.00 77.31 128 ARG A N 1
ATOM 998 C CA . ARG A 1 128 ? -1.486 -1.746 -8.312 1.00 77.31 128 ARG A CA 1
ATOM 999 C C . ARG A 1 128 ? -0.520 -0.651 -8.726 1.00 77.31 128 ARG A C 1
ATOM 1001 O O . ARG A 1 128 ? -0.759 0.514 -8.445 1.00 77.31 128 ARG A O 1
ATOM 1008 N N . ILE A 1 129 ? 0.550 -1.026 -9.410 1.00 76.88 129 ILE A N 1
ATOM 1009 C CA . ILE A 1 129 ? 1.554 -0.106 -9.937 1.00 76.88 129 ILE A CA 1
ATOM 1010 C C . ILE A 1 129 ? 1.440 -0.132 -11.456 1.00 76.88 129 ILE A C 1
ATOM 1012 O O . ILE A 1 129 ? 1.647 -1.180 -12.065 1.00 76.88 129 ILE A O 1
ATOM 1016 N N . TYR A 1 130 ? 1.109 0.999 -12.067 1.00 78.25 130 TYR A N 1
ATOM 1017 C CA . TYR A 1 130 ? 1.092 1.172 -13.518 1.00 78.25 130 TYR A CA 1
ATOM 1018 C C . TYR A 1 130 ? 2.416 1.788 -13.967 1.00 78.25 130 TYR A C 1
ATOM 1020 O O . TYR A 1 130 ? 2.813 2.818 -13.433 1.00 78.25 130 TYR A O 1
ATOM 1028 N N . LEU A 1 131 ? 3.093 1.181 -14.940 1.00 73.31 131 LEU A N 1
ATOM 1029 C CA . LEU A 1 131 ? 4.347 1.701 -15.487 1.00 73.31 131 LEU A CA 1
ATOM 1030 C C . LEU A 1 131 ? 4.075 2.509 -16.761 1.00 73.31 131 LEU A C 1
ATOM 1032 O O . LEU A 1 131 ? 3.540 1.974 -17.739 1.00 73.31 131 LEU A O 1
ATOM 1036 N N . LEU A 1 132 ? 4.469 3.778 -16.749 1.00 73.88 132 LEU A N 1
ATOM 1037 C CA . LEU A 1 132 ? 4.331 4.731 -17.848 1.00 73.88 132 LEU A CA 1
ATOM 1038 C C . LEU A 1 132 ? 5.667 4.914 -18.587 1.00 73.88 132 LEU A C 1
ATOM 1040 O O . LEU A 1 132 ? 6.715 4.956 -17.945 1.00 73.88 132 LEU A O 1
ATOM 1044 N N . ASP A 1 133 ? 5.610 4.972 -19.926 1.00 66.06 133 ASP A N 1
ATOM 1045 C CA . ASP A 1 133 ? 6.754 5.323 -20.800 1.00 66.06 133 ASP A CA 1
ATOM 1046 C C . ASP A 1 133 ? 7.055 6.820 -20.741 1.00 66.06 133 ASP A C 1
ATOM 1048 O O . ASP A 1 133 ? 6.072 7.595 -20.802 1.00 66.06 133 ASP A O 1
#